Protein AF-A0A830EQ95-F1 (afdb_monomer_lite)

InterPro domains:
  IPR045397 Toxin TumE-like [PF20126] (1-53)

Radius of gyration: 11.51 Å; chains: 1; bounding box: 27×27×21 Å

Organism: NCBI:txid932660

Sequence (56 aa):
MHYGTTDGETLLRYDNAHERPHGHERHVGDDVTEIEFPGIIDLFDRFRREINQLPP

Secondary structure (DSSP, 8-state):
-EEEEETTEEEEEEE---SSS--EEEEETTEEEEE----HHHHHHHHHHHHTTS--

Structure (mmCIF, N/CA/C/O backbone):
data_AF-A0A830EQ95-F1
#
_entry.id   AF-A0A830EQ95-F1
#
loop_
_atom_site.group_PDB
_atom_site.id
_atom_site.type_symbol
_atom_site.label_atom_id
_atom_site.label_alt_id
_atom_site.label_comp_id
_atom_site.label_asym_id
_atom_site.label_entity_id
_atom_site.label_seq_id
_atom_site.pdbx_PDB_ins_code
_atom_site.Cartn_x
_atom_site.Cartn_y
_atom_site.Cartn_z
_atom_site.occupancy
_atom_site.B_iso_or_equiv
_atom_site.auth_seq_id
_atom_site.auth_comp_id
_atom_site.auth_asym_id
_atom_site.auth_atom_id
_atom_site.pdbx_PDB_model_num
ATOM 1 N N . MET A 1 1 ? 6.912 -3.440 6.330 1.00 78.31 1 MET A N 1
ATOM 2 C CA . MET A 1 1 ? 6.455 -2.233 7.072 1.00 78.31 1 MET A CA 1
ATOM 3 C C . MET A 1 1 ? 4.944 -2.316 7.236 1.00 78.31 1 MET A C 1
ATOM 5 O O . MET A 1 1 ? 4.309 -2.824 6.325 1.00 78.31 1 MET A O 1
ATOM 9 N N . HIS A 1 2 ? 4.366 -1.865 8.352 1.00 79.81 2 HIS A N 1
ATOM 10 C CA . HIS A 1 2 ? 2.929 -2.020 8.650 1.00 79.81 2 HIS A CA 1
ATOM 11 C C . HIS A 1 2 ? 2.389 -0.753 9.324 1.00 79.81 2 HIS A C 1
ATOM 13 O O . HIS A 1 2 ? 3.043 -0.238 10.230 1.00 79.81 2 HIS A O 1
ATOM 19 N N . TYR A 1 3 ? 1.218 -0.264 8.904 1.00 76.81 3 TYR A N 1
ATOM 20 C CA . TYR A 1 3 ? 0.466 0.806 9.565 1.00 76.81 3 TYR A CA 1
ATOM 21 C C . TYR A 1 3 ? -0.998 0.410 9.820 1.00 76.81 3 TYR A C 1
ATOM 23 O O . TYR A 1 3 ? -1.743 0.146 8.879 1.00 76.81 3 TYR A O 1
ATOM 31 N N . GLY A 1 4 ? -1.383 0.426 11.101 1.00 72.25 4 GLY A N 1
ATOM 32 C CA . GLY A 1 4 ? -2.768 0.349 11.574 1.00 72.25 4 GLY A CA 1
ATOM 33 C C . GLY A 1 4 ? -3.509 -0.974 11.343 1.00 72.25 4 GLY A C 1
ATOM 34 O O . GLY A 1 4 ? -3.139 -1.800 10.509 1.00 72.25 4 GLY A O 1
ATOM 35 N N . THR A 1 5 ? -4.589 -1.141 12.104 1.00 59.75 5 THR A N 1
ATOM 36 C CA . THR A 1 5 ? -5.646 -2.135 11.867 1.00 59.75 5 THR A CA 1
ATOM 37 C C . THR A 1 5 ? -6.950 -1.573 12.420 1.00 59.75 5 THR A C 1
ATOM 39 O O . THR A 1 5 ? -6.983 -1.207 13.597 1.00 59.75 5 THR A O 1
ATOM 42 N N . THR A 1 6 ? -7.998 -1.525 11.601 1.00 63.44 6 THR A N 1
ATOM 43 C CA . THR A 1 6 ? -9.346 -1.083 12.000 1.00 63.44 6 THR A CA 1
ATOM 44 C C . THR A 1 6 ? -10.312 -2.214 11.680 1.00 63.44 6 THR A C 1
ATOM 46 O O . THR A 1 6 ? -10.253 -2.754 10.583 1.00 63.44 6 THR A O 1
ATOM 49 N N . ASP A 1 7 ? -11.120 -2.649 12.650 1.00 66.06 7 ASP A N 1
ATOM 50 C CA . ASP A 1 7 ? -12.049 -3.788 12.505 1.00 66.06 7 ASP A CA 1
ATOM 51 C C . ASP A 1 7 ? -11.437 -5.074 11.899 1.00 66.06 7 ASP A C 1
ATOM 53 O O . ASP A 1 7 ? -12.124 -5.898 11.305 1.00 66.06 7 ASP A O 1
ATOM 57 N N . GLY A 1 8 ? -10.130 -5.289 12.099 1.00 65.31 8 GLY A N 1
ATOM 58 C CA . GLY A 1 8 ? -9.402 -6.463 11.602 1.00 65.31 8 GLY A CA 1
ATOM 59 C C . GLY A 1 8 ? -8.771 -6.302 10.215 1.00 65.31 8 GLY A C 1
ATOM 60 O O . GLY A 1 8 ? -7.961 -7.144 9.835 1.00 65.31 8 GLY A O 1
ATOM 61 N N . GLU A 1 9 ? -9.046 -5.208 9.504 1.00 64.62 9 GLU A N 1
ATOM 62 C CA . GLU A 1 9 ? -8.447 -4.906 8.202 1.00 64.62 9 GLU A CA 1
ATOM 63 C C . GLU A 1 9 ? -7.170 -4.075 8.355 1.00 64.62 9 GLU A C 1
ATOM 65 O O . GLU A 1 9 ? -7.103 -3.107 9.120 1.00 64.62 9 GLU A O 1
ATOM 70 N N . THR A 1 10 ? -6.123 -4.462 7.626 1.00 70.25 10 THR A N 1
ATOM 71 C CA . THR A 1 10 ? -4.853 -3.729 7.624 1.00 70.25 10 THR A CA 1
ATOM 72 C C . THR A 1 10 ? -4.956 -2.521 6.703 1.00 70.25 10 THR A C 1
ATOM 74 O O . THR A 1 10 ? -5.157 -2.673 5.503 1.00 70.25 10 THR A O 1
ATOM 77 N N . LEU A 1 11 ? -4.755 -1.318 7.243 1.00 75.69 11 LEU A N 1
ATOM 78 C CA . LEU A 1 11 ? -4.880 -0.080 6.464 1.00 75.69 11 LEU A CA 1
ATOM 79 C C . LEU A 1 11 ? -3.757 0.075 5.430 1.00 75.69 11 LEU A C 1
ATOM 81 O O . LEU A 1 11 ? -4.003 0.524 4.313 1.00 75.69 11 LEU A O 1
ATOM 85 N N . LEU A 1 12 ? -2.521 -0.291 5.786 1.00 78.81 12 LEU A N 1
ATOM 86 C CA . LEU A 1 12 ? -1.396 -0.296 4.850 1.00 78.81 12 LEU A CA 1
ATOM 87 C C . LEU A 1 12 ? -0.279 -1.237 5.313 1.00 78.81 12 LEU A C 1
ATOM 89 O O . LEU A 1 12 ? 0.248 -1.100 6.420 1.00 78.81 12 LEU A O 1
ATOM 93 N N . ARG A 1 13 ? 0.170 -2.140 4.440 1.00 82.50 13 ARG A N 1
ATOM 94 C CA . ARG A 1 13 ? 1.332 -3.003 4.693 1.00 82.50 13 ARG A CA 1
ATOM 95 C C . ARG A 1 13 ? 2.186 -3.156 3.442 1.00 82.50 13 ARG A C 1
ATOM 97 O O . ARG A 1 13 ? 1.682 -3.329 2.343 1.00 82.50 13 ARG A O 1
ATOM 104 N N . TYR A 1 14 ? 3.497 -3.103 3.635 1.00 79.06 14 TYR A N 1
ATOM 105 C CA . TYR A 1 14 ? 4.486 -3.451 2.623 1.00 79.06 14 TYR A CA 1
ATOM 106 C C . TYR A 1 14 ? 5.189 -4.734 3.038 1.00 79.06 14 TYR A C 1
ATOM 108 O O . TYR A 1 14 ? 5.823 -4.757 4.106 1.00 79.06 14 TYR A O 1
ATOM 116 N N . ASP A 1 15 ? 5.074 -5.765 2.206 1.00 73.00 15 ASP A N 1
ATOM 117 C CA . ASP A 1 15 ? 5.782 -7.029 2.369 1.00 73.00 15 ASP A CA 1
ATOM 118 C C . ASP A 1 15 ? 7.043 -7.069 1.504 1.00 73.00 15 ASP A C 1
ATOM 120 O O . ASP A 1 15 ? 7.080 -6.555 0.384 1.00 73.00 15 ASP A O 1
ATOM 124 N N . ASN A 1 16 ? 8.083 -7.690 2.047 1.00 61.34 16 ASN A N 1
ATOM 125 C CA . ASN A 1 16 ? 9.361 -7.886 1.383 1.00 61.34 16 ASN A CA 1
ATOM 126 C C . ASN A 1 16 ? 9.538 -9.392 1.170 1.00 61.34 16 ASN A C 1
ATOM 128 O O . ASN A 1 16 ? 10.303 -10.036 1.889 1.00 61.34 16 ASN A O 1
ATOM 132 N N . ALA A 1 17 ? 8.802 -9.974 0.224 1.00 61.31 17 ALA A N 1
ATOM 133 C CA . ALA A 1 17 ? 8.946 -11.387 -0.103 1.00 61.31 17 ALA A CA 1
ATOM 134 C C . ALA A 1 17 ? 10.304 -11.619 -0.797 1.00 61.31 17 ALA A C 1
ATOM 136 O O . ALA A 1 17 ? 10.478 -11.319 -1.970 1.00 61.31 17 ALA A O 1
ATOM 137 N N . HIS A 1 18 ? 11.294 -12.127 -0.056 1.00 54.69 18 HIS A N 1
ATOM 138 C CA . HIS A 1 18 ? 12.665 -12.334 -0.552 1.00 54.69 18 HIS 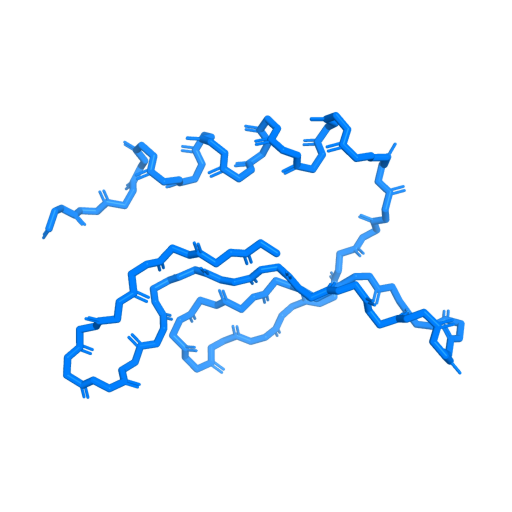A CA 1
ATOM 139 C C . HIS A 1 18 ? 12.888 -13.709 -1.217 1.00 54.69 18 HIS A C 1
ATOM 141 O O . HIS A 1 18 ? 13.979 -13.991 -1.704 1.00 54.69 18 HIS A O 1
ATOM 147 N N . GLU A 1 19 ? 11.881 -14.588 -1.242 1.00 50.28 19 GLU A N 1
ATOM 148 C CA . GLU A 1 19 ? 12.064 -15.997 -1.638 1.00 50.28 19 GLU A CA 1
ATOM 149 C C . GLU A 1 19 ? 11.594 -16.338 -3.065 1.00 50.28 19 GLU A C 1
ATOM 151 O O . GLU A 1 19 ? 11.689 -17.490 -3.490 1.00 50.28 19 GLU A O 1
ATOM 156 N N . ARG A 1 20 ? 11.113 -15.364 -3.847 1.00 49.50 20 ARG A N 1
ATOM 157 C CA . ARG A 1 20 ? 10.734 -15.560 -5.259 1.00 49.50 20 ARG A CA 1
ATOM 158 C C . ARG A 1 20 ? 11.215 -14.384 -6.115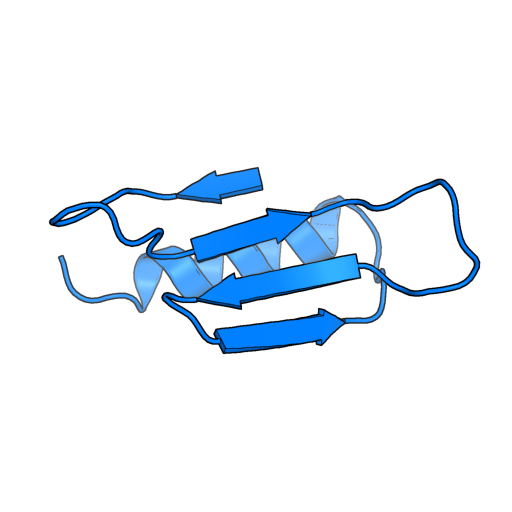 1.00 49.50 20 ARG A C 1
ATOM 160 O O . ARG A 1 20 ? 11.448 -13.316 -5.565 1.00 49.50 20 ARG A O 1
ATOM 167 N N . PRO A 1 21 ? 11.334 -14.516 -7.451 1.00 52.75 21 PRO A N 1
ATOM 168 C CA . PRO A 1 21 ? 11.715 -13.396 -8.319 1.00 52.75 21 PRO A CA 1
ATOM 169 C C . PRO A 1 21 ? 10.567 -12.384 -8.513 1.00 52.75 21 PRO A C 1
ATOM 171 O O . PRO A 1 21 ? 10.569 -11.627 -9.478 1.00 52.75 21 PRO A O 1
ATOM 174 N N . HIS A 1 22 ? 9.571 -12.416 -7.627 1.00 54.06 22 HIS A N 1
ATOM 175 C CA . HIS A 1 22 ? 8.374 -11.589 -7.643 1.00 54.06 22 HIS A CA 1
ATOM 176 C C . HIS A 1 22 ? 8.595 -10.444 -6.656 1.00 54.06 22 HIS A C 1
ATOM 178 O O . HIS A 1 22 ? 9.185 -10.651 -5.596 1.00 54.06 22 HIS A O 1
ATOM 184 N N . GLY A 1 23 ? 8.226 -9.241 -7.074 1.00 60.25 23 GLY A N 1
ATOM 185 C CA . GLY A 1 23 ? 8.529 -7.977 -6.426 1.00 60.25 23 GLY A CA 1
ATOM 186 C C . GLY A 1 23 ? 7.927 -7.815 -5.032 1.00 60.25 23 GLY A C 1
ATOM 187 O O . GLY A 1 23 ? 7.426 -8.738 -4.396 1.00 60.25 23 GLY A O 1
ATOM 188 N N . HIS A 1 24 ? 8.009 -6.589 -4.529 1.00 74.56 24 HIS A N 1
ATOM 189 C CA . HIS A 1 24 ? 7.448 -6.240 -3.231 1.00 74.56 24 HIS A CA 1
ATOM 190 C C . HIS A 1 24 ? 5.933 -6.160 -3.344 1.00 74.56 24 HIS A C 1
ATOM 192 O O . HIS A 1 24 ? 5.402 -5.882 -4.412 1.00 74.56 24 HIS A O 1
ATOM 198 N N . GLU A 1 25 ? 5.217 -6.351 -2.245 1.00 80.50 25 GLU A N 1
ATOM 199 C CA . GLU A 1 25 ? 3.760 -6.243 -2.264 1.00 80.50 25 GLU A CA 1
ATOM 200 C C . GLU A 1 25 ? 3.305 -5.084 -1.391 1.00 80.50 25 GLU A C 1
ATOM 202 O O . GLU A 1 25 ? 3.759 -4.920 -0.256 1.00 80.50 25 GLU A O 1
ATOM 207 N N . ARG A 1 26 ? 2.375 -4.291 -1.916 1.00 80.50 26 ARG A N 1
ATOM 208 C CA . ARG A 1 26 ? 1.624 -3.276 -1.186 1.00 80.50 26 ARG A CA 1
ATOM 209 C C . ARG A 1 26 ? 0.219 -3.799 -0.933 1.00 80.50 26 ARG A C 1
ATOM 211 O O . ARG A 1 26 ? -0.490 -4.143 -1.872 1.00 80.50 26 ARG A O 1
ATOM 218 N N . HIS A 1 27 ? -0.168 -3.798 0.329 1.00 82.75 27 HIS A N 1
ATOM 219 C CA . HIS A 1 27 ? -1.465 -4.232 0.826 1.00 82.75 27 HIS A CA 1
ATOM 220 C C . HIS A 1 27 ? -2.204 -3.007 1.376 1.00 82.75 27 HIS A C 1
ATOM 222 O O . HIS A 1 27 ? -1.625 -2.281 2.189 1.00 82.75 27 HIS A O 1
ATOM 228 N N . VAL A 1 28 ? -3.441 -2.764 0.940 1.00 79.81 28 VAL A N 1
ATOM 229 C CA . VAL A 1 28 ? -4.349 -1.728 1.474 1.00 79.81 28 VAL A CA 1
ATOM 230 C C . VAL A 1 28 ? -5.736 -2.335 1.622 1.00 79.81 28 VAL A C 1
ATOM 232 O O . VAL A 1 28 ? -6.384 -2.609 0.618 1.00 79.81 28 VAL A O 1
ATOM 235 N N . GLY A 1 29 ? -6.192 -2.559 2.855 1.00 80.12 29 GLY A N 1
ATOM 236 C CA . GLY A 1 29 ? -7.369 -3.395 3.094 1.00 80.12 29 GLY A CA 1
ATOM 237 C C . GLY A 1 29 ? -7.146 -4.794 2.512 1.00 80.12 29 GLY A C 1
ATOM 238 O O . GLY A 1 29 ? -6.104 -5.405 2.761 1.00 80.12 29 GLY A O 1
ATOM 239 N N . ASP A 1 30 ? -8.089 -5.247 1.688 1.00 77.81 30 ASP A N 1
ATOM 240 C CA . ASP A 1 30 ? -8.008 -6.512 0.944 1.00 77.81 30 ASP A CA 1
ATOM 241 C C . ASP A 1 30 ? -7.269 -6.395 -0.407 1.00 77.81 30 ASP A C 1
ATOM 243 O O . ASP A 1 30 ? -7.006 -7.408 -1.062 1.00 77.81 30 ASP A O 1
ATOM 247 N N . ASP A 1 31 ? -6.907 -5.181 -0.840 1.00 79.56 31 ASP A N 1
ATOM 248 C CA . ASP A 1 31 ? -6.228 -4.967 -2.118 1.00 79.56 31 ASP A CA 1
ATOM 249 C C . ASP A 1 31 ? -4.729 -5.263 -2.009 1.00 79.56 31 ASP A C 1
ATOM 251 O O . ASP A 1 31 ? -4.008 -4.656 -1.211 1.00 79.56 31 ASP A O 1
ATOM 255 N N . VAL A 1 32 ? -4.236 -6.142 -2.887 1.00 81.94 32 VAL A N 1
ATOM 256 C CA . VAL A 1 32 ? -2.815 -6.499 -3.003 1.00 81.94 32 VAL A CA 1
ATOM 257 C C . VAL A 1 32 ? -2.278 -6.063 -4.363 1.00 81.94 32 VAL A C 1
ATOM 259 O O . VAL A 1 32 ? -2.867 -6.343 -5.405 1.00 81.94 32 VAL A O 1
ATOM 262 N N . THR A 1 33 ? -1.146 -5.362 -4.373 1.00 82.94 33 THR A N 1
ATOM 263 C CA . THR A 1 33 ? -0.485 -4.890 -5.596 1.00 82.94 33 THR A CA 1
ATOM 264 C C . THR A 1 33 ? 1.011 -5.166 -5.547 1.00 82.94 33 THR A C 1
ATOM 266 O O . THR A 1 33 ? 1.680 -4.777 -4.590 1.00 82.94 33 THR A O 1
ATOM 269 N N . GLU A 1 34 ? 1.549 -5.775 -6.603 1.00 81.62 34 GLU A N 1
ATOM 270 C CA . GLU A 1 34 ? 2.993 -5.925 -6.782 1.00 81.62 34 GLU A CA 1
ATOM 271 C C . GLU A 1 34 ? 3.623 -4.567 -7.130 1.00 81.62 34 GLU A C 1
ATOM 273 O O . GLU A 1 34 ? 3.126 -3.809 -7.965 1.00 81.62 34 GLU A O 1
ATOM 278 N N . ILE A 1 35 ? 4.713 -4.236 -6.454 1.00 75.44 35 ILE A N 1
ATOM 279 C CA . ILE A 1 35 ? 5.481 -3.012 -6.617 1.00 75.44 35 ILE A CA 1
ATOM 280 C C . ILE A 1 35 ? 6.958 -3.361 -6.815 1.00 75.44 35 ILE A C 1
ATOM 282 O O . ILE A 1 35 ? 7.521 -4.237 -6.155 1.00 75.44 35 ILE A O 1
ATOM 286 N N . GLU A 1 36 ? 7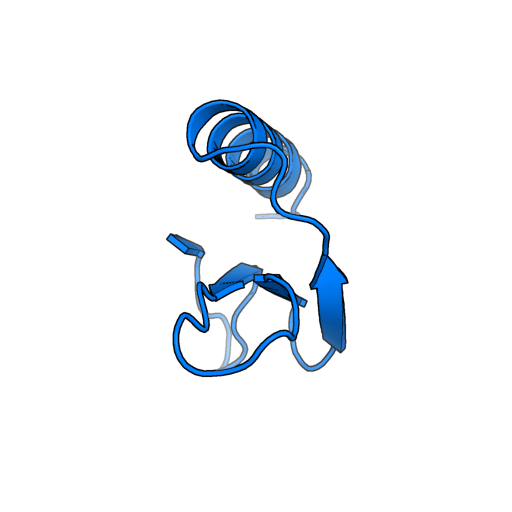.614 -2.642 -7.721 1.00 74.88 36 GLU A N 1
ATOM 287 C CA . GLU A 1 36 ? 9.065 -2.737 -7.868 1.00 74.88 36 GLU A CA 1
ATOM 288 C C . GLU A 1 36 ? 9.767 -2.263 -6.588 1.00 74.88 36 GLU A C 1
ATOM 290 O O . GLU A 1 36 ? 9.232 -1.429 -5.851 1.00 74.88 36 GLU A O 1
ATOM 295 N N . PHE A 1 37 ? 10.971 -2.786 -6.322 1.00 71.75 37 PHE A N 1
ATOM 296 C CA . PHE A 1 37 ? 11.811 -2.318 -5.221 1.00 71.75 37 PHE A CA 1
ATOM 297 C C . PHE A 1 37 ? 12.709 -1.169 -5.678 1.00 71.75 37 PHE A C 1
ATOM 299 O O . PHE A 1 37 ? 13.774 -1.423 -6.243 1.00 71.75 37 PHE A O 1
ATOM 306 N N . PRO A 1 38 ? 12.362 0.097 -5.403 1.00 73.56 38 PRO A N 1
ATOM 307 C CA . PRO A 1 38 ? 13.286 1.194 -5.675 1.00 73.56 38 PRO A CA 1
ATOM 308 C C . PRO A 1 38 ? 14.473 1.205 -4.693 1.00 73.56 38 PRO A C 1
ATOM 310 O O . PRO A 1 38 ? 15.492 1.831 -4.955 1.00 73.56 38 PRO A O 1
ATOM 313 N N . GLY A 1 39 ? 14.358 0.492 -3.567 1.00 77.75 39 GLY A N 1
ATOM 314 C CA . GLY A 1 39 ? 15.282 0.556 -2.440 1.00 77.75 39 GLY A CA 1
ATOM 315 C C . GLY A 1 39 ? 14.555 0.929 -1.149 1.00 77.75 39 GLY A C 1
ATOM 316 O O . GLY A 1 39 ? 13.435 1.443 -1.161 1.00 77.75 39 GLY A O 1
ATOM 317 N N . ILE A 1 40 ? 15.188 0.665 -0.002 1.00 78.06 40 ILE A N 1
ATOM 318 C CA . ILE A 1 40 ? 14.529 0.805 1.307 1.00 78.06 40 ILE A CA 1
ATOM 319 C C . ILE A 1 40 ? 14.170 2.259 1.655 1.00 78.06 40 ILE A C 1
ATOM 321 O O . ILE A 1 40 ? 13.155 2.491 2.306 1.00 78.06 40 ILE A O 1
ATOM 325 N N . ILE A 1 41 ? 14.972 3.231 1.202 1.00 83.25 41 ILE A N 1
ATOM 326 C CA . ILE A 1 41 ?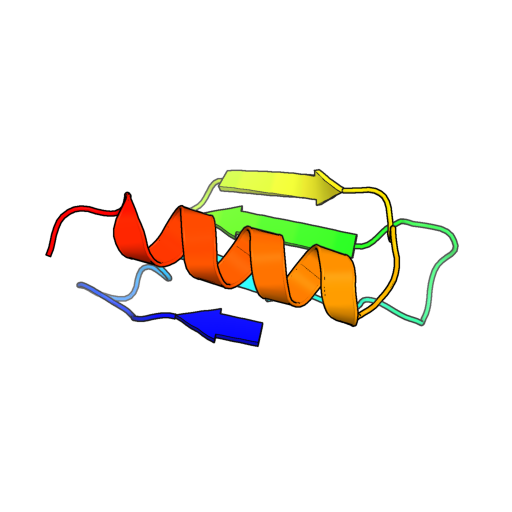 14.752 4.662 1.466 1.00 83.25 41 ILE A CA 1
ATOM 327 C C . ILE A 1 41 ? 13.538 5.169 0.686 1.00 83.25 41 ILE A C 1
ATOM 329 O O . ILE A 1 41 ? 12.615 5.720 1.279 1.00 83.25 41 ILE A O 1
ATOM 333 N N . ASP A 1 42 ? 13.489 4.898 -0.617 1.00 81.12 42 ASP A N 1
ATOM 334 C CA . ASP A 1 42 ? 12.368 5.301 -1.469 1.00 81.12 42 ASP A CA 1
ATOM 335 C C . ASP A 1 42 ? 11.058 4.615 -1.063 1.00 81.12 42 ASP A C 1
ATOM 337 O O . ASP A 1 42 ? 9.992 5.241 -1.053 1.00 81.12 42 ASP A O 1
ATOM 341 N N . LEU A 1 43 ? 11.130 3.339 -0.665 1.00 82.06 43 LEU A N 1
ATOM 342 C CA . LEU A 1 43 ? 9.979 2.605 -0.148 1.00 82.06 43 LEU A CA 1
ATOM 343 C C . LEU A 1 43 ? 9.475 3.209 1.174 1.00 82.06 43 LEU A C 1
ATOM 345 O O . LEU A 1 43 ? 8.267 3.336 1.376 1.00 82.06 43 LEU A O 1
ATOM 349 N N . PHE A 1 44 ? 10.383 3.620 2.060 1.00 80.12 44 PHE A N 1
ATOM 350 C CA . PHE A 1 44 ? 10.036 4.279 3.319 1.00 80.12 44 PHE A CA 1
ATOM 351 C C . PHE A 1 44 ? 9.412 5.664 3.101 1.00 80.12 44 PHE A C 1
ATOM 353 O O . PHE A 1 44 ? 8.401 5.989 3.726 1.00 80.12 44 PHE A O 1
ATOM 360 N N . ASP A 1 45 ? 9.945 6.463 2.176 1.00 85.44 45 ASP A N 1
ATOM 361 C CA . ASP A 1 45 ? 9.372 7.765 1.826 1.00 85.44 45 ASP A CA 1
ATOM 362 C C . ASP A 1 45 ? 7.979 7.629 1.209 1.00 85.44 45 ASP A C 1
ATOM 364 O O . ASP A 1 45 ? 7.069 8.400 1.533 1.00 85.44 45 ASP A O 1
ATOM 368 N N . ARG A 1 46 ? 7.777 6.620 0.354 1.00 83.81 46 ARG A N 1
ATOM 369 C CA . ARG A 1 46 ? 6.454 6.278 -0.178 1.00 83.81 46 ARG A CA 1
ATOM 370 C C . ARG A 1 46 ? 5.489 5.899 0.942 1.00 83.81 46 ARG A C 1
ATOM 372 O O . ARG A 1 46 ? 4.404 6.468 1.012 1.00 83.81 46 ARG A O 1
ATOM 379 N N . PHE A 1 47 ? 5.903 5.011 1.841 1.00 83.25 47 PHE A N 1
ATOM 380 C CA . PHE A 1 47 ? 5.101 4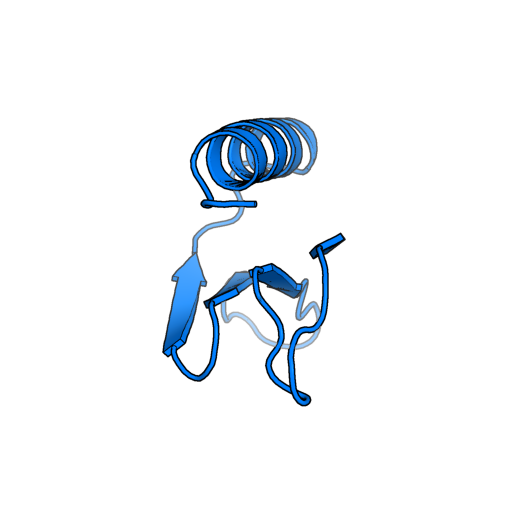.602 2.992 1.00 83.25 47 PHE A CA 1
ATOM 381 C C . PHE A 1 47 ? 4.687 5.800 3.859 1.00 83.25 47 PHE A C 1
ATOM 383 O O . PHE A 1 47 ? 3.513 5.949 4.187 1.00 83.25 47 PHE A O 1
ATOM 390 N N . ARG A 1 48 ? 5.615 6.719 4.160 1.00 82.62 48 ARG A N 1
ATOM 391 C CA . ARG A 1 48 ? 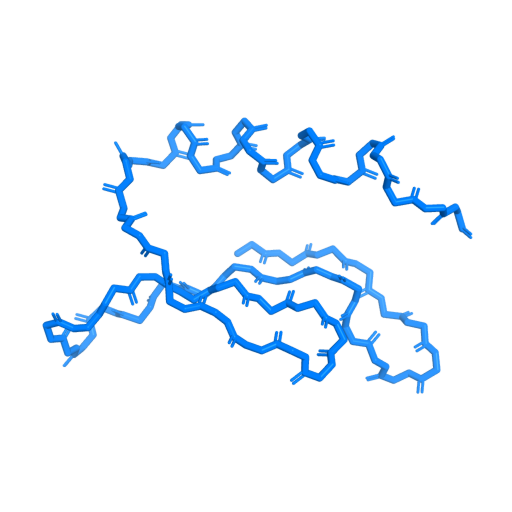5.315 7.940 4.927 1.00 82.62 48 ARG A CA 1
ATOM 392 C C . ARG A 1 48 ? 4.345 8.878 4.215 1.00 82.62 48 ARG A C 1
ATOM 394 O O . ARG A 1 48 ? 3.494 9.470 4.875 1.00 82.62 48 ARG A O 1
ATOM 401 N N . ARG A 1 49 ? 4.474 9.051 2.895 1.00 85.06 49 ARG A N 1
ATOM 402 C CA . ARG A 1 49 ? 3.531 9.864 2.108 1.00 85.06 49 ARG A CA 1
ATOM 403 C C . ARG A 1 49 ? 2.128 9.271 2.137 1.00 85.06 49 ARG A C 1
ATOM 405 O O . ARG A 1 49 ? 1.181 10.019 2.343 1.00 85.06 49 ARG A O 1
ATOM 412 N N . GLU A 1 50 ? 2.012 7.958 1.967 1.00 82.75 50 GLU A N 1
ATOM 413 C CA . GLU A 1 50 ? 0.720 7.270 1.934 1.00 82.75 50 GLU A CA 1
ATOM 414 C C . GLU A 1 50 ? 0.017 7.305 3.296 1.00 82.75 50 GLU A C 1
ATOM 416 O O . GLU A 1 50 ? -1.165 7.620 3.343 1.00 82.75 50 GLU A O 1
ATOM 421 N N . ILE A 1 51 ? 0.738 7.117 4.409 1.00 82.81 51 ILE A N 1
ATOM 422 C CA . ILE A 1 51 ? 0.151 7.249 5.757 1.00 82.81 51 ILE A CA 1
ATOM 423 C C . ILE A 1 51 ? -0.449 8.639 5.986 1.00 82.81 51 ILE A C 1
ATOM 425 O O . ILE A 1 51 ? -1.544 8.749 6.518 1.00 82.81 51 ILE A O 1
ATOM 429 N N . ASN A 1 52 ? 0.237 9.704 5.564 1.00 80.19 52 ASN A N 1
ATOM 430 C CA . ASN A 1 52 ? -0.263 11.072 5.742 1.00 80.19 52 ASN A CA 1
ATOM 431 C C . ASN A 1 52 ? -1.479 11.405 4.857 1.00 80.19 52 ASN A C 1
ATOM 433 O O . ASN A 1 52 ? -2.089 12.456 5.041 1.00 80.19 52 ASN A O 1
ATOM 437 N N . GLN A 1 53 ? -1.789 10.564 3.868 1.00 81.25 53 GLN A N 1
ATOM 438 C CA . GLN A 1 53 ? -2.936 10.724 2.972 1.00 81.25 53 GLN A CA 1
ATOM 439 C C . GLN A 1 53 ? -4.122 9.841 3.371 1.00 81.25 53 GLN A C 1
ATOM 441 O O . GLN A 1 53 ? -5.223 10.053 2.862 1.00 81.25 53 GLN A O 1
ATOM 446 N N . LEU A 1 54 ? -3.916 8.864 4.260 1.00 72.75 54 LEU A N 1
ATOM 447 C CA . LEU A 1 54 ? -4.996 8.038 4.778 1.00 72.75 54 LEU A CA 1
ATOM 448 C C . LEU A 1 54 ? -5.841 8.855 5.773 1.00 72.75 54 LEU A C 1
ATOM 450 O O . LEU A 1 54 ? -5.281 9.602 6.582 1.00 72.75 54 LEU A O 1
ATOM 454 N N . PRO A 1 55 ? -7.180 8.752 5.710 1.00 66.31 55 PRO A N 1
ATOM 455 C CA . PRO A 1 55 ? -8.048 9.345 6.720 1.00 66.31 55 PRO A CA 1
ATOM 456 C C . PRO A 1 55 ? -7.757 8.736 8.111 1.00 66.31 55 PRO A C 1
ATOM 458 O O . PRO A 1 55 ? -7.330 7.580 8.173 1.00 66.31 55 PRO A O 1
ATOM 461 N N . PRO A 1 56 ? -7.942 9.511 9.200 1.00 59.81 56 PRO A N 1
ATOM 462 C CA . PRO A 1 56 ? -7.689 9.065 10.572 1.00 59.81 56 PRO A CA 1
ATOM 463 C C . PRO A 1 56 ? -8.634 7.953 11.037 1.00 59.81 56 PRO A C 1
ATOM 465 O O . PRO A 1 56 ? -9.787 7.906 10.549 1.00 59.81 56 PRO A O 1
#

pLDDT: mean 73.86, std 9.83, range [49.5, 85.44]

Foldseek 3Di:
DFDDDDPRFGQWDWAQPPPDPFAIWIDGGNDIDGDHDPDDVVVVVVVVVVVVVDDD